Protein AF-A0A3P3DHR5-F1 (afdb_monomer_lite)

pLDDT: mean 87.03, std 16.1, range [39.66, 98.06]

Radius of gyration: 16.77 Å; chains: 1; bounding box: 38×31×48 Å

Organism: NCBI:txid2488730

Structure (mmCIF, N/CA/C/O backbone):
data_AF-A0A3P3DHR5-F1
#
_entry.id   AF-A0A3P3DHR5-F1
#
loop_
_atom_site.group_PDB
_atom_site.id
_atom_site.type_symbol
_atom_site.label_atom_id
_atom_site.label_alt_id
_atom_site.label_comp_id
_atom_site.label_asym_id
_atom_site.label_entity_id
_atom_site.label_seq_id
_atom_site.pdbx_PDB_ins_code
_atom_site.Cartn_x
_atom_site.Cartn_y
_atom_site.Cartn_z
_atom_site.occupancy
_atom_site.B_iso_or_equiv
_atom_site.auth_seq_id
_atom_site.auth_comp_id
_atom_site.auth_asym_id
_atom_site.auth_atom_id
_atom_site.pdbx_PDB_model_num
ATOM 1 N N . MET A 1 1 ? -26.319 18.397 33.309 1.00 40.16 1 MET A N 1
ATOM 2 C CA . MET A 1 1 ? -25.001 18.680 32.702 1.00 40.16 1 MET A CA 1
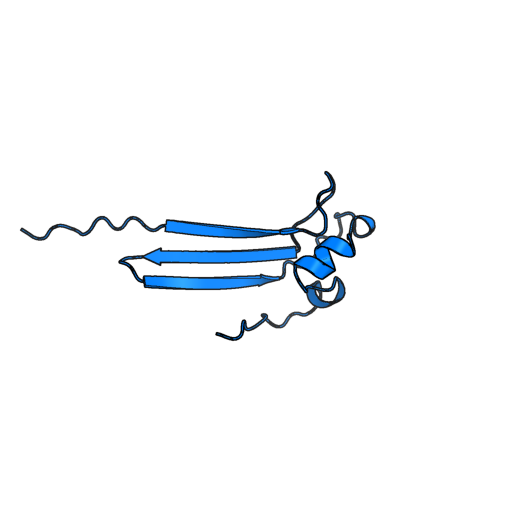ATOM 3 C C . MET A 1 1 ? -24.587 17.449 31.918 1.00 40.16 1 MET A C 1
ATOM 5 O O . MET A 1 1 ? -24.231 16.453 32.527 1.00 40.16 1 MET A O 1
ATOM 9 N N . SER A 1 2 ? -24.753 17.465 30.595 1.00 49.25 2 SER A N 1
ATOM 10 C CA . SER A 1 2 ? -24.232 16.410 29.723 1.00 49.25 2 SER A CA 1
ATOM 11 C C . SER A 1 2 ? -22.848 16.865 29.281 1.00 49.25 2 SER A C 1
ATOM 13 O O . SER A 1 2 ? -22.722 17.925 28.672 1.00 49.25 2 SER A O 1
ATOM 15 N N . LEU A 1 3 ? -21.811 16.125 29.669 1.00 52.78 3 LEU A N 1
ATOM 16 C CA . LEU A 1 3 ? -20.509 16.245 29.026 1.00 52.78 3 LEU A CA 1
ATOM 17 C C . LEU A 1 3 ? -20.730 15.778 27.587 1.00 52.78 3 LEU A C 1
ATOM 19 O O . LEU A 1 3 ? -21.015 14.600 27.370 1.00 52.78 3 LEU A O 1
ATOM 23 N N . SER A 1 4 ? -20.669 16.692 26.616 1.00 60.09 4 SER A N 1
ATOM 24 C CA . SER A 1 4 ? -20.482 16.286 25.228 1.00 60.09 4 SER A CA 1
ATOM 25 C C .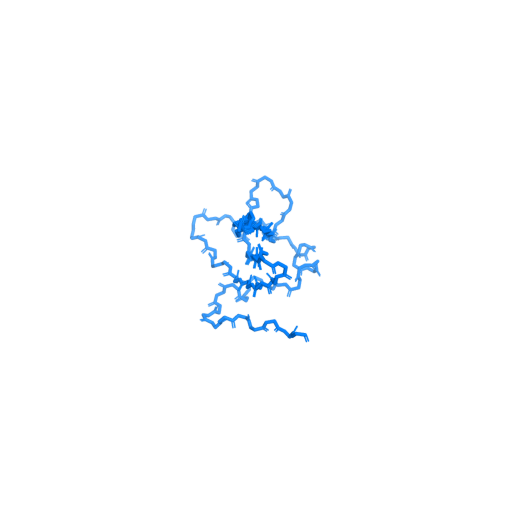 SER A 1 4 ? -19.155 15.540 25.208 1.00 60.09 4 SER A C 1
ATOM 27 O O . SER A 1 4 ? -18.109 16.164 25.388 1.00 60.09 4 SER A O 1
ATOM 29 N N . ALA A 1 5 ? -19.212 14.209 25.134 1.00 62.56 5 ALA A N 1
ATOM 30 C CA . ALA A 1 5 ? -18.018 13.391 25.027 1.00 62.56 5 ALA A CA 1
ATOM 31 C C . ALA A 1 5 ? -17.197 13.964 23.878 1.00 62.56 5 ALA A C 1
ATOM 33 O O . ALA A 1 5 ? -17.736 14.165 22.790 1.00 62.56 5 ALA A O 1
ATOM 34 N N . ASP A 1 6 ? -15.949 14.313 24.166 1.00 62.81 6 ASP A N 1
ATOM 35 C CA . ASP A 1 6 ? -15.028 14.849 23.181 1.00 62.81 6 ASP A CA 1
ATOM 36 C C . ASP A 1 6 ? -15.005 13.891 21.982 1.00 62.81 6 ASP A C 1
ATOM 38 O O . ASP A 1 6 ? -14.555 12.749 22.089 1.00 62.81 6 ASP A O 1
ATOM 42 N N . THR A 1 7 ? -15.597 14.310 20.861 1.00 67.94 7 THR A N 1
ATOM 43 C CA . THR A 1 7 ? -15.822 13.469 19.676 1.00 67.94 7 THR A CA 1
ATOM 44 C C . THR A 1 7 ? -14.549 13.357 18.844 1.00 67.94 7 THR A C 1
ATOM 46 O O . THR A 1 7 ? -14.599 13.390 17.610 1.00 67.94 7 THR A O 1
ATOM 49 N N . THR A 1 8 ? -13.392 13.295 19.502 1.00 71.88 8 THR A N 1
ATOM 50 C CA . THR A 1 8 ? -12.100 13.202 18.838 1.00 71.88 8 THR A CA 1
ATOM 51 C C . THR A 1 8 ? -12.074 11.899 18.046 1.00 71.88 8 THR A C 1
ATOM 53 O O . THR A 1 8 ? -12.012 10.798 18.589 1.00 71.88 8 THR A O 1
ATOM 56 N N . THR A 1 9 ? -12.192 12.042 16.729 1.00 83.81 9 THR A N 1
ATOM 57 C CA . THR A 1 9 ? -12.074 10.944 15.777 1.00 83.81 9 THR A CA 1
ATOM 58 C C . THR A 1 9 ? -10.600 10.783 15.456 1.00 83.81 9 THR A C 1
ATOM 60 O O . THR A 1 9 ? -9.995 11.700 14.904 1.00 83.81 9 THR A O 1
ATOM 63 N N . LEU A 1 10 ? -10.024 9.627 15.780 1.00 92.81 10 LEU A N 1
ATOM 64 C CA . LEU A 1 10 ? -8.668 9.293 15.348 1.00 92.81 10 LEU A CA 1
ATOM 65 C C . LEU A 1 10 ? -8.730 8.471 14.064 1.00 92.81 10 LEU A C 1
ATOM 67 O O . LEU A 1 10 ? -9.536 7.544 13.942 1.00 92.81 10 LEU A O 1
ATOM 71 N N . LEU A 1 11 ? -7.868 8.823 13.115 1.00 94.31 11 LEU A N 1
ATOM 72 C CA . LEU A 1 11 ?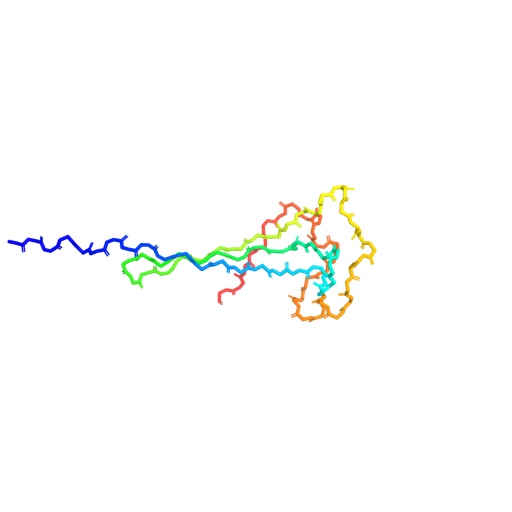 -7.648 8.080 11.883 1.00 94.31 11 LEU A CA 1
ATOM 73 C C . LEU A 1 11 ? -6.212 7.572 11.878 1.00 94.31 11 LEU A C 1
ATOM 75 O O . LEU A 1 11 ? -5.271 8.357 11.961 1.00 94.31 11 LEU A O 1
ATOM 79 N N . PHE A 1 12 ? -6.069 6.258 11.768 1.00 95.62 12 PHE A N 1
ATOM 80 C CA . PHE A 1 12 ? -4.796 5.590 11.549 1.00 95.62 12 PHE A CA 1
ATOM 81 C C . PHE A 1 12 ? -4.733 5.209 10.078 1.00 95.62 12 PHE A C 1
ATOM 83 O O . PHE A 1 12 ? -5.623 4.506 9.591 1.00 95.62 12 PHE A O 1
ATOM 90 N N . LEU A 1 13 ? -3.711 5.710 9.392 1.00 96.75 13 LEU A N 1
ATOM 91 C CA . LEU A 1 13 ? -3.429 5.401 7.999 1.00 96.75 13 LEU A CA 1
ATOM 92 C C . LEU A 1 13 ? -2.140 4.601 7.928 1.00 96.75 13 LEU A C 1
ATOM 94 O O . LEU A 1 13 ? -1.174 4.931 8.616 1.00 96.75 13 LEU A O 1
ATOM 98 N N . ASP A 1 14 ? -2.154 3.587 7.081 1.00 96.62 14 ASP A N 1
ATOM 99 C CA . ASP A 1 14 ? -1.003 2.750 6.789 1.00 96.62 14 ASP A CA 1
ATOM 100 C C . ASP A 1 14 ? -0.919 2.531 5.280 1.00 96.62 14 ASP A C 1
ATOM 102 O O . ASP A 1 14 ? -1.951 2.375 4.618 1.00 96.62 14 ASP A O 1
ATOM 106 N N . PHE A 1 15 ? 0.295 2.576 4.742 1.00 96.75 15 PHE A N 1
ATOM 107 C CA . PHE A 1 15 ? 0.554 2.403 3.320 1.00 96.75 15 PHE A CA 1
ATOM 108 C C . PHE A 1 15 ? 1.603 1.330 3.129 1.00 96.75 15 PHE A C 1
ATOM 110 O O . PHE A 1 15 ? 2.733 1.469 3.597 1.00 96.75 15 PHE A O 1
ATOM 117 N N . GLU A 1 16 ? 1.242 0.334 2.336 1.00 97.62 16 GLU A N 1
ATOM 118 C CA . GLU A 1 16 ? 2.207 -0.617 1.811 1.00 97.62 16 GLU A CA 1
ATOM 119 C C . GLU A 1 16 ? 2.784 -0.063 0.510 1.00 97.62 16 GLU A C 1
ATOM 121 O O . GLU A 1 16 ? 2.079 0.600 -0.263 1.00 97.62 16 GLU A O 1
ATOM 126 N N . ALA A 1 17 ? 4.061 -0.334 0.249 1.00 97.62 17 ALA A N 1
ATOM 127 C CA . ALA A 1 17 ? 4.789 0.234 -0.881 1.00 97.62 17 ALA A CA 1
ATOM 128 C C . ALA A 1 17 ? 5.393 -0.847 -1.784 1.00 97.62 17 ALA A C 1
ATOM 130 O O . ALA A 1 17 ? 5.700 -1.958 -1.352 1.00 97.62 17 ALA A O 1
ATOM 131 N N . SER A 1 18 ? 5.600 -0.499 -3.053 1.00 98.00 18 SER A N 1
ATOM 132 C CA . SER A 1 18 ? 6.254 -1.362 -4.042 1.00 98.00 18 SER A CA 1
ATOM 133 C C . SER A 1 18 ? 7.715 -1.667 -3.689 1.00 98.00 18 SER A C 1
ATOM 135 O O . SER A 1 18 ? 8.228 -2.730 -4.045 1.00 98.00 18 SER A O 1
ATOM 137 N N . SER A 1 19 ? 8.386 -0.754 -2.978 1.00 97.50 19 SER A N 1
ATOM 138 C CA . SER A 1 19 ? 9.771 -0.872 -2.523 1.00 97.50 19 SER A CA 1
ATOM 139 C C . SER A 1 19 ? 10.089 0.130 -1.395 1.00 97.50 19 SER A C 1
ATOM 141 O O . SER A 1 19 ? 9.218 0.865 -0.937 1.00 97.50 19 SER A O 1
ATOM 143 N N . LEU A 1 20 ? 11.352 0.172 -0.948 1.00 96.25 20 LEU A N 1
ATOM 144 C CA . LEU A 1 20 ? 11.895 1.222 -0.065 1.00 96.25 20 LEU A CA 1
ATOM 145 C C . LEU A 1 20 ? 12.724 2.272 -0.829 1.00 96.25 20 LEU A C 1
ATOM 147 O O . LEU A 1 20 ? 13.456 3.055 -0.219 1.00 96.25 20 LEU A O 1
ATOM 151 N N . SER A 1 21 ? 12.694 2.243 -2.160 1.00 96.69 21 SER A N 1
ATOM 152 C CA . SER A 1 21 ? 13.446 3.174 -2.993 1.00 96.69 21 SER A CA 1
ATOM 153 C C . SER A 1 21 ? 12.765 4.547 -3.031 1.00 96.69 21 SER A C 1
ATOM 155 O O . SER A 1 21 ? 11.608 4.722 -2.638 1.00 96.69 21 SER A O 1
ATOM 157 N N . GLN A 1 22 ? 13.484 5.539 -3.554 1.00 95.44 22 GLN A N 1
ATOM 158 C CA . GLN A 1 22 ? 12.926 6.868 -3.796 1.00 95.44 22 GLN A CA 1
ATOM 159 C C . GLN A 1 22 ? 11.853 6.886 -4.901 1.00 95.44 22 GLN A C 1
ATOM 161 O O . GLN A 1 22 ? 11.038 7.804 -4.924 1.00 95.44 22 GLN A O 1
ATOM 166 N N . ASN A 1 23 ? 11.838 5.877 -5.777 1.00 95.50 23 ASN A N 1
ATOM 167 C CA . ASN A 1 23 ? 10.851 5.715 -6.846 1.00 95.50 23 ASN A CA 1
ATOM 168 C C . ASN A 1 23 ? 9.654 4.847 -6.416 1.00 95.50 23 ASN A C 1
ATOM 170 O O . ASN A 1 23 ? 8.780 4.573 -7.240 1.00 95.50 23 ASN A O 1
ATOM 174 N N . SER A 1 24 ? 9.611 4.427 -5.144 1.00 97.00 24 SER A N 1
ATOM 175 C CA . SER A 1 24 ? 8.521 3.619 -4.601 1.00 97.00 24 SER A CA 1
ATOM 176 C C . SER A 1 24 ? 7.160 4.294 -4.750 1.00 97.00 24 SER A C 1
ATOM 178 O O . SER A 1 24 ? 7.019 5.520 -4.797 1.00 97.00 24 SER A O 1
ATOM 180 N N . TRP A 1 25 ? 6.131 3.460 -4.810 1.00 97.88 25 TRP A N 1
ATOM 181 C CA . TRP A 1 25 ? 4.751 3.878 -4.997 1.00 97.88 25 TRP A CA 1
ATOM 182 C C . TRP A 1 25 ? 3.811 3.004 -4.154 1.00 97.88 25 TRP A C 1
ATOM 184 O O . TRP A 1 25 ? 4.157 1.867 -3.821 1.00 97.88 25 TRP A O 1
ATOM 194 N N . PRO A 1 26 ? 2.642 3.528 -3.741 1.00 97.44 26 PRO A N 1
ATOM 195 C CA . PRO A 1 26 ? 1.769 2.838 -2.797 1.00 97.44 26 PRO A CA 1
ATOM 196 C C . PRO A 1 26 ? 0.961 1.724 -3.480 1.00 97.44 26 PRO A C 1
ATOM 198 O O . PRO A 1 26 ? 0.433 1.914 -4.576 1.00 97.44 26 PRO A O 1
ATOM 201 N N . ILE A 1 27 ? 0.831 0.575 -2.811 1.00 96.75 27 ILE A N 1
ATOM 202 C CA . ILE A 1 27 ? 0.190 -0.643 -3.350 1.00 96.75 27 ILE A CA 1
ATOM 203 C C . ILE A 1 27 ? -1.079 -1.043 -2.583 1.00 96.75 27 ILE A C 1
ATOM 205 O O . ILE A 1 27 ? -1.972 -1.677 -3.142 1.00 96.75 27 ILE A O 1
ATOM 209 N N . GLU A 1 28 ? -1.201 -0.631 -1.321 1.00 96.75 28 GLU A N 1
ATOM 210 C CA . GLU A 1 28 ? -2.397 -0.764 -0.484 1.00 96.75 28 GLU A CA 1
ATOM 211 C C . GLU A 1 28 ? -2.494 0.452 0.446 1.00 96.75 28 GLU A C 1
ATOM 213 O O . GLU A 1 28 ? -1.478 1.028 0.839 1.00 96.75 28 GLU A O 1
ATOM 218 N N . ILE A 1 29 ? -3.720 0.837 0.805 1.00 96.69 29 ILE A N 1
ATOM 219 C CA . ILE A 1 29 ? -3.990 1.740 1.925 1.00 96.69 29 ILE A CA 1
ATOM 220 C C . ILE A 1 29 ? -4.879 1.043 2.954 1.00 96.69 29 ILE A C 1
ATOM 222 O O . ILE A 1 29 ? -5.971 0.568 2.628 1.00 96.69 29 ILE A O 1
ATOM 226 N N . GLY A 1 30 ? -4.432 1.029 4.206 1.00 95.62 30 GLY A N 1
ATOM 227 C CA . GLY A 1 30 ? -5.221 0.677 5.379 1.00 95.62 30 GLY A CA 1
ATOM 228 C C . GLY A 1 30 ? -5.735 1.929 6.089 1.00 95.62 30 GLY A C 1
ATOM 229 O O . GLY A 1 30 ? -5.016 2.912 6.251 1.00 95.62 30 GLY A O 1
ATOM 230 N N . CYS A 1 31 ? -6.991 1.905 6.533 1.00 95.69 31 CYS A N 1
ATOM 231 C CA . CYS A 1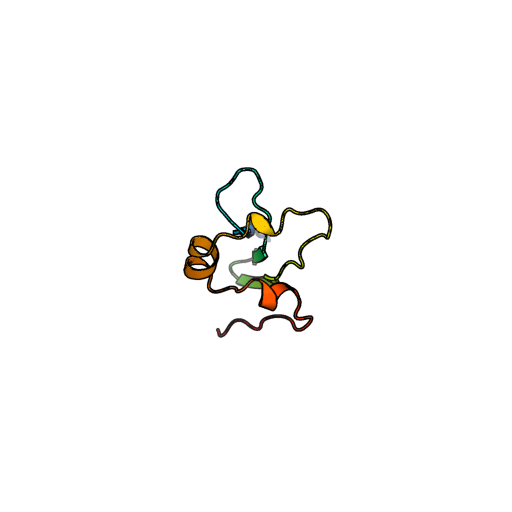 31 ? -7.594 2.975 7.320 1.00 95.69 31 CYS A CA 1
ATOM 232 C C . CYS A 1 31 ? -8.384 2.396 8.493 1.00 95.69 31 CYS A C 1
ATOM 234 O O . CYS A 1 31 ? -9.344 1.644 8.300 1.00 95.69 31 CYS A O 1
ATOM 236 N N . SER A 1 32 ? -8.000 2.778 9.710 1.00 95.81 32 SER A N 1
ATOM 237 C CA . SER A 1 32 ? -8.744 2.469 10.932 1.00 95.81 32 SER A CA 1
ATOM 238 C C . SER A 1 32 ? -9.235 3.750 11.581 1.00 95.81 32 SER A C 1
ATOM 240 O O . SER A 1 32 ? -8.452 4.641 11.909 1.00 95.81 32 SER A O 1
ATOM 242 N N . ARG A 1 33 ? -10.547 3.836 11.788 1.00 94.50 33 ARG A N 1
ATOM 243 C CA . ARG A 1 33 ? -11.197 4.978 12.425 1.00 94.50 33 ARG A CA 1
ATOM 244 C C . ARG A 1 33 ? -11.657 4.605 13.825 1.00 94.50 33 ARG A C 1
ATOM 246 O O . ARG A 1 33 ? -12.495 3.715 13.953 1.00 94.50 33 ARG A O 1
ATOM 253 N N . LEU A 1 34 ? -11.150 5.305 14.838 1.00 92.06 34 LEU A N 1
ATOM 254 C CA . LEU A 1 34 ? -11.563 5.163 16.235 1.00 92.06 34 LEU A CA 1
ATOM 255 C C . LEU A 1 34 ? -12.528 6.296 16.598 1.00 92.06 34 LEU A C 1
ATOM 257 O O . LEU A 1 34 ? -12.145 7.466 16.599 1.00 92.06 34 LEU A O 1
ATOM 261 N N . ILE A 1 35 ? -13.779 5.946 16.896 1.00 89.06 35 ILE A N 1
ATOM 262 C CA . ILE A 1 35 ? -14.823 6.879 17.343 1.00 89.06 35 ILE A CA 1
ATOM 263 C C . ILE A 1 35 ? -15.495 6.274 18.566 1.00 89.06 35 ILE A C 1
ATOM 265 O O . ILE A 1 35 ? -16.003 5.157 18.500 1.00 89.06 35 ILE A O 1
ATOM 269 N N . ASN A 1 36 ? -15.529 7.014 19.675 1.00 87.06 36 ASN A N 1
ATOM 270 C CA . ASN A 1 36 ? -16.206 6.598 20.909 1.00 87.06 36 ASN A CA 1
ATOM 271 C C . ASN A 1 36 ? -15.789 5.191 21.389 1.00 87.06 36 ASN A C 1
ATOM 273 O O . ASN A 1 36 ? -16.624 4.398 21.818 1.00 87.06 36 ASN A O 1
ATOM 277 N N . GLY A 1 37 ? -14.499 4.858 21.265 1.00 84.75 37 GLY A N 1
ATOM 278 C CA . GLY A 1 37 ? -13.958 3.547 21.644 1.00 84.75 37 GLY A 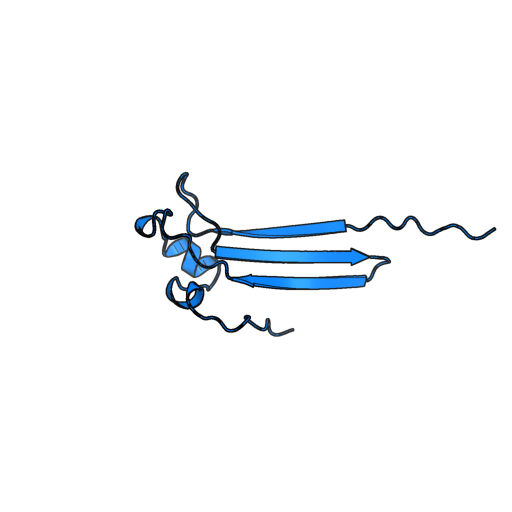CA 1
ATOM 279 C C . GLY A 1 37 ? -14.260 2.404 20.665 1.00 84.75 37 GLY A C 1
ATOM 280 O O . GLY A 1 37 ? -13.831 1.282 20.911 1.00 84.75 37 GLY A O 1
ATOM 281 N N . GLN A 1 38 ? -14.965 2.664 19.559 1.00 89.00 38 GLN A N 1
ATOM 282 C CA . GLN A 1 38 ? -15.204 1.689 18.496 1.00 89.00 38 GLN A CA 1
ATOM 283 C C . GLN A 1 38 ? -14.273 1.922 17.310 1.00 89.00 38 GLN A C 1
ATOM 285 O O . GLN A 1 38 ? -14.139 3.051 16.831 1.00 89.00 38 GLN A O 1
ATOM 290 N N . THR A 1 39 ? -13.684 0.838 16.806 1.00 92.25 39 THR A N 1
ATOM 291 C CA . THR A 1 39 ? -12.806 0.862 15.634 1.00 92.25 39 THR A CA 1
ATOM 292 C C . THR A 1 39 ? -13.526 0.295 14.420 1.00 92.25 39 THR A C 1
ATOM 294 O O . THR A 1 39 ? -14.080 -0.802 14.470 1.00 92.25 39 THR A O 1
ATOM 297 N N . VAL A 1 40 ? -13.485 1.025 13.307 1.00 93.06 40 VAL A N 1
ATOM 298 C CA . VAL A 1 40 ? -13.890 0.520 11.990 1.00 93.06 40 VAL A CA 1
ATOM 299 C C . VAL A 1 40 ? -12.678 0.548 11.072 1.00 93.06 40 VAL A C 1
ATOM 301 O O . VAL A 1 40 ? -12.132 1.621 10.816 1.00 93.06 40 VAL A O 1
ATOM 304 N N . THR A 1 41 ? -12.295 -0.622 10.563 1.00 94.81 41 THR A N 1
ATOM 305 C CA . THR A 1 41 ? -11.132 -0.795 9.683 1.00 94.81 41 THR A CA 1
ATOM 306 C C . THR A 1 41 ? -11.562 -1.163 8.269 1.00 94.81 41 THR A C 1
ATOM 308 O O . THR A 1 41 ? -12.499 -1.946 8.065 1.00 94.81 41 THR A O 1
ATOM 311 N N . ARG A 1 42 ? -10.887 -0.580 7.279 1.00 94.69 42 ARG A N 1
ATOM 312 C CA . ARG A 1 42 ? -11.004 -0.902 5.853 1.00 94.69 42 ARG A CA 1
ATOM 313 C C . ARG A 1 42 ? -9.616 -0.856 5.223 1.00 94.69 42 ARG A C 1
ATOM 315 O O . ARG A 1 42 ? -8.798 -0.046 5.645 1.00 94.69 42 ARG A O 1
ATOM 322 N N . SER A 1 43 ? -9.384 -1.668 4.200 1.00 94.00 43 SER A N 1
ATOM 323 C CA . SER A 1 43 ? -8.240 -1.499 3.308 1.00 94.00 43 SER A CA 1
ATOM 324 C C . SER A 1 43 ? -8.678 -1.580 1.850 1.00 94.00 43 SER A C 1
ATOM 326 O O . SER A 1 43 ? -9.788 -2.029 1.543 1.00 94.00 43 SER A O 1
ATOM 328 N N . SER A 1 44 ? -7.828 -1.085 0.957 1.00 93.38 44 SER A N 1
ATOM 329 C CA . SER A 1 44 ? -7.990 -1.231 -0.486 1.00 93.38 44 SER A CA 1
ATOM 330 C C . SER A 1 44 ? -6.630 -1.323 -1.149 1.00 93.38 44 SER A C 1
ATOM 332 O O . SER A 1 44 ? -5.751 -0.510 -0.863 1.00 93.38 44 SER A O 1
ATOM 334 N N . LEU A 1 45 ? -6.505 -2.241 -2.107 1.00 95.31 45 LEU A N 1
ATOM 335 C CA . LEU A 1 45 ? -5.394 -2.222 -3.051 1.00 95.31 45 LEU A CA 1
ATOM 336 C C . LEU A 1 45 ? -5.463 -0.953 -3.904 1.00 95.31 45 LEU A C 1
ATOM 338 O O . LEU A 1 45 ? -6.551 -0.435 -4.191 1.00 95.31 45 LEU A O 1
ATOM 342 N N . ILE A 1 46 ? -4.294 -0.464 -4.302 1.00 94.62 46 ILE A N 1
ATOM 343 C CA . ILE A 1 46 ? -4.130 0.707 -5.155 1.00 94.62 46 ILE A CA 1
ATOM 344 C C . ILE A 1 46 ? -3.686 0.215 -6.524 1.00 94.62 46 ILE A C 1
ATOM 346 O O . ILE A 1 46 ? -2.654 -0.435 -6.676 1.00 94.62 46 ILE A O 1
ATOM 350 N N . ARG A 1 47 ? -4.491 0.525 -7.540 1.00 94.56 47 ARG A N 1
ATOM 351 C CA . ARG A 1 47 ? -4.121 0.254 -8.925 1.00 94.56 47 ARG A CA 1
ATOM 352 C C . ARG A 1 47 ? -2.951 1.172 -9.310 1.00 94.56 47 ARG A C 1
ATOM 354 O O . ARG A 1 47 ? -3.084 2.377 -9.089 1.00 94.56 47 ARG A O 1
ATOM 361 N N . PRO A 1 48 ? -1.871 0.657 -9.927 1.00 95.06 48 PRO A N 1
ATOM 362 C CA . PRO A 1 48 ? -0.746 1.490 -10.323 1.00 95.06 48 PRO A CA 1
ATOM 363 C C . PRO A 1 48 ? -1.180 2.542 -11.341 1.00 95.06 48 PRO A C 1
ATOM 365 O O . PRO A 1 48 ? -1.925 2.233 -12.283 1.00 95.06 48 PRO A O 1
ATOM 368 N N . ASP A 1 49 ? -0.708 3.771 -11.160 1.00 94.75 49 ASP A N 1
ATOM 369 C CA . ASP A 1 49 ? -0.840 4.798 -12.186 1.00 94.75 49 ASP A CA 1
ATOM 370 C C . ASP A 1 49 ? 0.052 4.440 -13.392 1.00 94.75 49 ASP A C 1
ATOM 372 O O . ASP A 1 49 ? 1.180 3.983 -13.195 1.00 94.75 49 ASP A O 1
ATOM 376 N N . PRO A 1 50 ? -0.401 4.647 -14.644 1.00 92.81 50 PRO A N 1
ATOM 377 C CA . PRO A 1 50 ? 0.414 4.373 -15.830 1.00 92.81 50 PRO A CA 1
ATOM 378 C C . PRO A 1 50 ? 1.744 5.139 -15.899 1.00 92.81 50 PRO A C 1
ATOM 380 O O . PRO A 1 50 ? 2.599 4.777 -16.702 1.00 92.81 50 PRO A O 1
ATOM 383 N N . THR A 1 51 ? 1.905 6.213 -15.122 1.00 95.50 51 THR A N 1
ATOM 384 C CA . THR A 1 51 ? 3.132 7.022 -15.064 1.00 95.50 51 THR A CA 1
ATOM 385 C C . THR A 1 51 ? 4.153 6.531 -14.038 1.00 95.50 51 THR A C 1
ATOM 387 O O . THR A 1 51 ? 5.268 7.050 -14.011 1.00 95.50 51 THR A O 1
ATOM 390 N N . TRP A 1 52 ? 3.801 5.561 -13.190 1.00 95.31 52 TRP A N 1
ATOM 391 C CA . TRP A 1 52 ? 4.713 5.021 -12.183 1.00 95.31 52 TRP A CA 1
ATOM 392 C C . TRP A 1 52 ? 5.699 4.021 -12.783 1.00 95.31 52 TRP A C 1
ATOM 394 O O . TRP A 1 52 ? 5.385 3.291 -13.723 1.00 95.31 52 TRP A O 1
ATOM 404 N N . ASP A 1 53 ? 6.896 3.979 -12.202 1.00 95.25 53 ASP A N 1
ATOM 405 C CA . ASP A 1 53 ? 7.935 3.029 -12.579 1.00 95.25 53 ASP A CA 1
ATOM 406 C C . ASP A 1 53 ? 7.605 1.635 -12.022 1.00 95.25 53 ASP A C 1
ATOM 408 O O . ASP A 1 53 ? 7.795 1.345 -10.837 1.00 95.25 53 ASP A O 1
ATOM 412 N N . LEU A 1 54 ? 7.056 0.769 -12.876 1.00 95.12 54 LEU A N 1
ATOM 413 C CA . LEU A 1 54 ? 6.719 -0.604 -12.498 1.00 95.12 54 LEU A CA 1
ATOM 414 C C . LEU A 1 54 ? 7.962 -1.484 -12.303 1.00 95.12 54 LEU A C 1
ATOM 416 O O . LEU A 1 54 ? 7.861 -2.501 -11.615 1.00 95.12 54 LEU A O 1
ATOM 420 N N . ASP A 1 55 ? 9.120 -1.092 -12.846 1.00 96.12 55 ASP A N 1
ATOM 421 C CA . ASP A 1 55 ? 10.375 -1.831 -12.674 1.00 96.12 55 ASP A CA 1
ATOM 422 C C . ASP A 1 55 ? 10.956 -1.652 -11.258 1.00 96.12 55 ASP A C 1
ATOM 424 O O . ASP A 1 55 ? 11.774 -2.462 -10.819 1.00 96.12 55 ASP A O 1
ATOM 428 N N . ASP A 1 56 ? 10.484 -0.655 -10.498 1.00 96.75 56 ASP A N 1
ATOM 429 C CA . ASP A 1 56 ? 10.837 -0.464 -9.084 1.00 96.75 56 ASP A CA 1
ATOM 430 C C . ASP A 1 56 ? 10.218 -1.525 -8.150 1.00 96.75 56 ASP A C 1
ATOM 432 O O . ASP A 1 56 ? 10.539 -1.582 -6.961 1.00 96.75 56 ASP A O 1
ATOM 436 N N . TRP A 1 57 ? 9.344 -2.403 -8.658 1.00 97.44 57 TRP A N 1
ATOM 437 C CA . TRP A 1 57 ? 8.731 -3.461 -7.859 1.00 97.44 57 TRP A CA 1
ATOM 438 C C . TRP A 1 57 ? 9.779 -4.352 -7.180 1.00 97.44 57 TRP A C 1
ATOM 440 O O . TRP A 1 57 ? 10.529 -5.085 -7.830 1.00 97.44 57 TRP A O 1
ATOM 450 N N . ASN A 1 58 ? 9.798 -4.352 -5.847 1.00 98.06 58 ASN A N 1
ATOM 451 C CA . ASN A 1 58 ? 10.776 -5.102 -5.076 1.00 98.06 58 ASN A CA 1
ATOM 452 C C . ASN A 1 58 ? 10.196 -6.449 -4.600 1.00 98.06 58 ASN A C 1
ATOM 454 O O . ASN A 1 58 ? 9.292 -6.473 -3.758 1.00 98.06 58 ASN A O 1
ATOM 458 N N . PRO A 1 59 ? 10.761 -7.598 -5.023 1.00 97.62 59 PRO A N 1
ATOM 459 C CA . PRO A 1 59 ? 10.308 -8.914 -4.568 1.00 97.62 59 PRO A CA 1
ATOM 460 C C . PRO A 1 59 ? 10.367 -9.110 -3.044 1.00 97.62 59 PRO A C 1
ATOM 462 O O . PRO A 1 59 ? 9.594 -9.894 -2.490 1.00 97.62 59 PRO A O 1
ATOM 465 N N . ALA A 1 60 ? 11.270 -8.412 -2.348 1.00 97.81 60 ALA A N 1
ATOM 466 C CA . ALA A 1 60 ? 11.334 -8.440 -0.891 1.00 97.81 60 ALA A CA 1
ATOM 467 C C . ALA A 1 60 ? 10.127 -7.735 -0.255 1.00 97.81 60 ALA A C 1
ATOM 469 O O . ALA A 1 60 ? 9.567 -8.273 0.697 1.00 97.81 60 ALA A O 1
ATOM 470 N N . ALA A 1 61 ? 9.689 -6.596 -0.806 1.00 97.12 61 ALA A N 1
ATOM 471 C CA . ALA A 1 61 ? 8.483 -5.902 -0.354 1.00 97.12 61 ALA A CA 1
ATOM 472 C C . ALA A 1 61 ? 7.242 -6.776 -0.587 1.00 97.12 61 ALA A C 1
ATOM 474 O O . ALA A 1 61 ? 6.501 -7.051 0.352 1.00 97.12 61 ALA A O 1
ATOM 475 N N . GLN A 1 62 ? 7.092 -7.359 -1.783 1.00 97.38 62 GLN A N 1
ATOM 476 C CA . GLN A 1 62 ? 6.032 -8.339 -2.063 1.00 97.38 62 GLN A CA 1
ATOM 477 C C . GLN A 1 62 ? 6.001 -9.480 -1.035 1.00 97.38 62 GLN A C 1
ATOM 479 O O . GLN A 1 62 ? 4.928 -9.896 -0.603 1.00 97.38 62 GLN A O 1
ATOM 484 N N . LYS A 1 63 ? 7.164 -10.005 -0.632 1.00 97.25 63 LYS A N 1
ATOM 485 C CA . LYS A 1 63 ? 7.238 -11.072 0.375 1.00 97.25 63 LYS A CA 1
ATOM 486 C C . LYS A 1 63 ? 6.798 -10.599 1.764 1.00 97.25 63 LYS A C 1
ATOM 488 O O . LYS A 1 63 ? 6.182 -11.381 2.481 1.00 97.25 63 LYS A O 1
ATOM 493 N N . VAL A 1 64 ? 7.140 -9.369 2.146 1.00 96.62 64 VAL A N 1
ATOM 494 C CA . VAL A 1 64 ? 6.752 -8.775 3.436 1.00 96.62 64 VAL A CA 1
ATOM 495 C C . VAL A 1 64 ? 5.247 -8.508 3.478 1.00 96.62 64 VAL A C 1
ATOM 497 O O . VAL A 1 64 ? 4.597 -8.917 4.435 1.00 96.62 64 VAL A O 1
ATOM 500 N N . HIS A 1 65 ? 4.693 -7.895 2.432 1.00 94.19 65 HIS A N 1
ATOM 501 C CA . HIS A 1 65 ? 3.289 -7.471 2.389 1.00 94.19 65 HIS A CA 1
ATOM 502 C C . HIS A 1 65 ? 2.332 -8.589 1.945 1.00 94.19 65 HIS A C 1
ATOM 504 O O . HIS A 1 65 ? 1.139 -8.560 2.237 1.00 94.19 65 HIS A O 1
ATOM 510 N N . GLY A 1 66 ? 2.834 -9.604 1.234 1.00 95.94 66 GLY A N 1
ATOM 511 C CA . GLY A 1 66 ? 2.019 -10.701 0.709 1.00 95.94 66 GLY A CA 1
ATOM 512 C C . GLY A 1 66 ? 1.066 -10.279 -0.415 1.00 95.94 66 GLY A C 1
ATOM 513 O O . GLY A 1 66 ? 0.020 -10.905 -0.584 1.00 95.94 66 GLY A O 1
ATOM 514 N N . ILE A 1 67 ? 1.415 -9.225 -1.158 1.00 95.31 67 ILE A N 1
ATOM 515 C CA . ILE A 1 67 ? 0.644 -8.674 -2.282 1.00 95.31 67 ILE A CA 1
ATOM 516 C C . ILE A 1 67 ? 1.491 -8.818 -3.541 1.00 95.31 67 ILE A C 1
ATOM 518 O O . ILE A 1 67 ? 2.595 -8.278 -3.599 1.00 95.31 67 ILE A O 1
ATOM 522 N N . ALA A 1 68 ? 1.004 -9.552 -4.539 1.00 95.44 68 ALA A N 1
ATOM 523 C CA . ALA A 1 68 ? 1.677 -9.658 -5.829 1.00 95.44 68 ALA A CA 1
ATOM 524 C C . ALA A 1 68 ? 1.288 -8.487 -6.740 1.00 95.44 68 ALA A C 1
ATOM 526 O O . ALA A 1 68 ? 0.159 -8.004 -6.692 1.00 95.44 68 ALA A O 1
ATOM 527 N N . LEU A 1 69 ? 2.187 -8.082 -7.644 1.00 94.62 69 LEU A N 1
ATOM 528 C CA . LEU A 1 69 ? 1.918 -7.000 -8.604 1.00 94.62 69 LEU A CA 1
ATOM 529 C C . LEU A 1 69 ? 0.626 -7.241 -9.407 1.00 94.62 69 LEU A C 1
ATOM 531 O O . LEU A 1 69 ? -0.169 -6.327 -9.614 1.00 94.62 69 LEU A O 1
ATOM 535 N N . ASN A 1 70 ? 0.375 -8.494 -9.799 1.00 93.50 70 ASN A N 1
ATOM 536 C CA . ASN A 1 70 ? -0.833 -8.866 -10.537 1.00 93.50 70 ASN A CA 1
ATOM 537 C C . ASN A 1 70 ? -2.133 -8.665 -9.740 1.00 93.50 70 ASN A C 1
ATOM 539 O O . ASN A 1 70 ? -3.180 -8.451 -10.354 1.00 93.50 70 ASN A O 1
ATOM 543 N N . ASP A 1 71 ? -2.086 -8.698 -8.406 1.00 93.50 71 ASP A N 1
ATOM 544 C CA . ASP A 1 71 ? -3.271 -8.504 -7.564 1.00 93.50 71 ASP A CA 1
ATOM 545 C C . ASP A 1 71 ? -3.809 -7.071 -7.688 1.00 93.50 71 ASP A C 1
ATOM 547 O O . ASP A 1 71 ? -5.014 -6.843 -7.578 1.00 93.50 71 ASP A O 1
ATOM 551 N N . LEU A 1 72 ? -2.942 -6.104 -8.014 1.00 92.94 72 LEU A N 1
ATOM 552 C CA . LEU A 1 72 ? -3.300 -4.687 -8.140 1.00 92.94 72 LEU A CA 1
ATOM 553 C C . LEU A 1 72 ? -4.159 -4.370 -9.375 1.00 92.94 72 LEU A C 1
ATOM 555 O O . LEU A 1 72 ? -4.666 -3.256 -9.531 1.00 92.94 72 LEU A O 1
ATOM 559 N N . HIS A 1 73 ? -4.340 -5.340 -10.271 1.00 87.12 73 HIS A N 1
ATOM 560 C CA . HIS A 1 73 ? -5.216 -5.217 -11.435 1.00 87.12 73 HIS A CA 1
ATOM 561 C C . HIS A 1 73 ? -6.605 -5.828 -11.215 1.00 87.12 73 HIS A C 1
ATOM 563 O O . HIS A 1 73 ? -7.480 -5.660 -12.071 1.00 87.12 73 HIS A O 1
ATOM 569 N N . VAL A 1 74 ? -6.831 -6.506 -10.086 1.00 74.75 74 VAL A N 1
ATOM 570 C CA . VAL A 1 74 ? -8.109 -7.149 -9.768 1.00 74.75 74 VAL A CA 1
ATOM 571 C C . VAL A 1 74 ? -9.096 -6.099 -9.255 1.00 74.75 74 VAL A C 1
ATOM 573 O O . VAL A 1 74 ? -8.824 -5.363 -8.315 1.00 74.75 74 VAL A O 1
ATOM 576 N N . THR A 1 75 ? -10.280 -6.027 -9.862 1.00 60.19 75 THR A N 1
ATOM 577 C CA . THR A 1 75 ? -11.321 -5.039 -9.515 1.00 60.19 75 THR A CA 1
ATOM 578 C C . THR A 1 75 ? -12.232 -5.477 -8.364 1.00 60.19 75 THR A C 1
ATOM 580 O O . THR A 1 75 ? -13.264 -4.852 -8.125 1.00 60.19 75 THR A O 1
ATOM 583 N N . VAL A 1 76 ? -11.898 -6.566 -7.669 1.00 60.69 76 VAL A N 1
ATOM 584 C CA . VAL A 1 76 ? -12.686 -7.090 -6.548 1.00 60.69 76 VAL A CA 1
ATOM 585 C C . VAL A 1 76 ? -12.038 -6.624 -5.242 1.00 60.69 76 VAL A C 1
ATOM 587 O O . VAL A 1 76 ? -10.858 -6.910 -5.038 1.00 60.69 76 VAL A O 1
ATOM 590 N N . PRO A 1 77 ? -12.764 -5.925 -4.348 1.00 59.19 77 PRO A N 1
ATOM 591 C CA . PRO A 1 77 ? -12.229 -5.532 -3.051 1.00 59.19 77 PRO A CA 1
ATOM 592 C C . PRO A 1 77 ? -11.734 -6.752 -2.274 1.00 59.19 77 PRO A C 1
ATOM 594 O O . PRO A 1 77 ? -12.472 -7.727 -2.105 1.00 59.19 77 PRO A O 1
ATOM 597 N N . ARG A 1 78 ? -1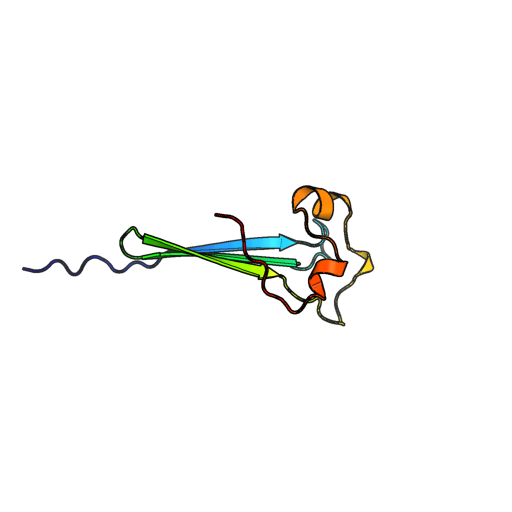0.498 -6.697 -1.774 1.00 60.94 78 ARG A N 1
ATOM 598 C CA . ARG A 1 78 ? -9.963 -7.737 -0.895 1.00 60.94 78 ARG A CA 1
ATOM 599 C C . ARG A 1 78 ? -10.769 -7.740 0.405 1.00 60.94 78 ARG A C 1
ATOM 601 O O . ARG A 1 78 ? -10.756 -6.761 1.146 1.00 60.94 78 ARG A O 1
ATOM 608 N N . GLN A 1 79 ? -11.477 -8.831 0.695 1.00 55.59 79 GLN A N 1
ATOM 609 C CA . GLN A 1 79 ? -12.003 -9.050 2.041 1.00 55.59 79 GLN A CA 1
ATOM 610 C C . GLN A 1 79 ? -10.869 -9.578 2.917 1.00 55.59 79 GLN A C 1
ATOM 612 O O . GLN A 1 79 ? -10.321 -10.645 2.649 1.00 55.59 79 GLN A O 1
ATOM 617 N N . LEU A 1 80 ? -10.508 -8.823 3.953 1.00 52.72 80 LEU A N 1
ATOM 618 C CA . LEU A 1 80 ? -9.634 -9.325 5.006 1.00 52.72 80 LEU A CA 1
ATOM 619 C C . LEU A 1 80 ? -10.417 -10.344 5.843 1.00 52.72 80 LEU A C 1
ATOM 621 O O . LEU A 1 80 ? -11.535 -10.060 6.280 1.00 52.72 80 LEU A O 1
ATOM 625 N N . SER A 1 81 ? -9.836 -11.523 6.054 1.00 42.34 81 SER A N 1
ATOM 626 C CA . SER A 1 81 ? -10.306 -12.473 7.062 1.00 42.34 81 SER A CA 1
ATOM 627 C C . SER A 1 81 ? -10.185 -11.808 8.435 1.00 42.34 81 SER A C 1
ATOM 629 O O . SER A 1 81 ? -9.098 -11.354 8.791 1.00 42.34 81 SER A O 1
ATOM 631 N N . THR A 1 82 ? -11.300 -11.706 9.159 1.00 39.66 82 THR A N 1
ATOM 632 C CA . THR A 1 82 ? -11.357 -11.223 10.550 1.00 39.66 82 THR A CA 1
ATOM 633 C C . THR A 1 82 ? -10.656 -12.165 11.510 1.00 39.66 82 THR A C 1
ATOM 635 O O . THR A 1 82 ? -10.851 -13.390 11.323 1.00 39.66 82 THR A O 1
#

InterPro domains:
  IPR012337 Ribonuclease H-like superfamily [SSF53098] (6-72)
  IPR036397 Ribonuclease H superfamily [G3DSA:3.30.420.10] (1-79)

Secondary structure (DSSP, 8-state):
---------EEEEEEEES-SSTT--EEEEEEEEEETTEEEEEEEE-PPPTTS-GGG--HHHHHHHT--GGGGG--SPPPPP-

Sequence (82 aa):
MSLSADTTTLLFLDFEASSLSQNSWPIEIGCSRLINGQTVTRSSLIRPDPTWDLDDWNPAAQKVHGIALNDLHVTVPRQLST

Foldseek 3Di:
DDDPPPQDKDKDKDFQWQAPDPLIDTFKIKIWIAGPNDIDIFMFTAQDDPPGDPVSRDVVSCVVVVDDNVNSPDPDGDDDDD